Protein AF-A0A4S4C186-F1 (afdb_monomer)

InterPro domains:
  IPR018540 Aspartyl-phosphate phosphatase Spo0E-like [PF09388] (15-52)
  IPR036638 Helix-loop-helix DNA-binding domain superfamily [G3DSA:4.10.280.10] (7-56)
  IPR037208 Aspartyl-phosphate phosphatase Spo0E-like superfamily [SSF140500] (9-54)

Foldseek 3Di:
DDPLVVVLVVLVVVLVVLVVVLVVCCVVPNCPDPVNVVSVVVSVVSVVVSVVSVVVVVD

Structure (mmCIF, N/CA/C/O backbone):
data_AF-A0A4S4C186-F1
#
_entry.id   AF-A0A4S4C186-F1
#
loop_
_atom_site.group_PDB
_atom_site.id
_atom_site.type_symbol
_atom_site.label_atom_id
_atom_site.label_alt_id
_atom_site.label_comp_id
_atom_site.label_asym_id
_atom_site.label_entity_id
_atom_site.label_seq_id
_atom_site.pdbx_PDB_ins_code
_atom_site.Cartn_x
_atom_site.Cartn_y
_atom_site.Cartn_z
_atom_site.occupancy
_atom_site.B_iso_or_equiv
_atom_site.auth_seq_id
_atom_site.auth_comp_id
_atom_site.auth_asym_id
_atom_site.auth_atom_id
_atom_site.pdbx_PDB_model_num
ATOM 1 N N . MET A 1 1 ? 23.417 -7.374 -6.819 1.00 60.03 1 MET A N 1
ATOM 2 C CA . MET A 1 1 ? 22.190 -6.864 -7.467 1.00 60.03 1 MET A CA 1
ATOM 3 C C . MET A 1 1 ? 22.527 -5.565 -8.164 1.00 60.03 1 MET A C 1
ATOM 5 O O . MET A 1 1 ? 23.334 -4.817 -7.626 1.00 60.03 1 MET A O 1
ATOM 9 N N . ASN A 1 2 ? 21.957 -5.320 -9.343 1.00 84.75 2 ASN A N 1
ATOM 10 C CA . ASN A 1 2 ? 22.063 -4.008 -9.985 1.00 84.75 2 ASN A CA 1
ATOM 11 C C . ASN A 1 2 ? 21.097 -3.004 -9.322 1.00 84.75 2 ASN A C 1
ATOM 13 O O . ASN A 1 2 ? 20.155 -3.405 -8.632 1.00 84.75 2 ASN A O 1
ATO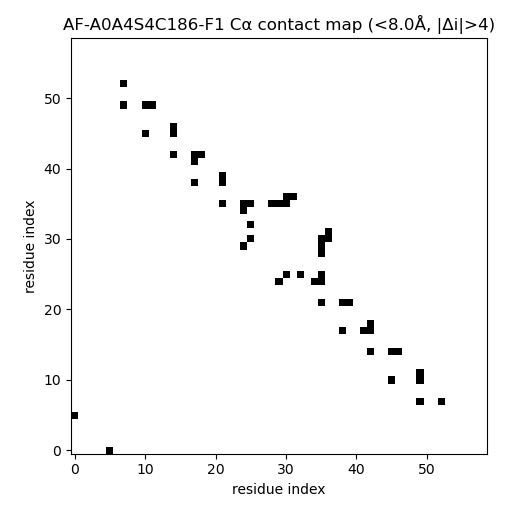M 17 N N . ASP A 1 3 ? 21.326 -1.705 -9.528 1.00 85.44 3 ASP A N 1
ATOM 18 C CA . ASP A 1 3 ? 20.528 -0.634 -8.908 1.00 85.44 3 ASP A CA 1
ATOM 19 C C . ASP A 1 3 ? 19.033 -0.764 -9.212 1.00 85.44 3 ASP A C 1
ATOM 21 O O . ASP A 1 3 ? 18.183 -0.471 -8.374 1.00 85.44 3 ASP A O 1
ATOM 25 N N . PHE A 1 4 ? 18.701 -1.287 -10.392 1.00 84.50 4 PHE A N 1
ATOM 26 C CA . PHE A 1 4 ? 17.331 -1.572 -10.788 1.00 84.50 4 PHE A CA 1
ATOM 27 C C . PHE A 1 4 ? 16.662 -2.623 -9.883 1.00 84.50 4 PHE A C 1
ATOM 29 O O . PHE A 1 4 ? 15.582 -2.375 -9.347 1.00 84.50 4 PHE A O 1
ATOM 36 N N . GLN A 1 5 ? 17.313 -3.765 -9.646 1.00 86.25 5 GLN A N 1
ATOM 37 C CA . GLN A 1 5 ? 16.820 -4.809 -8.739 1.00 86.25 5 GLN A CA 1
ATOM 38 C C . GLN A 1 5 ? 16.692 -4.306 -7.296 1.00 86.25 5 GLN A C 1
ATOM 40 O O . GLN A 1 5 ? 15.703 -4.614 -6.633 1.00 86.25 5 GLN A O 1
ATOM 45 N N . ASN A 1 6 ? 17.643 -3.489 -6.830 1.00 88.88 6 ASN A N 1
ATOM 46 C CA . ASN A 1 6 ? 17.577 -2.873 -5.502 1.00 88.88 6 ASN A CA 1
ATOM 47 C C . ASN A 1 6 ? 16.359 -1.942 -5.377 1.00 88.88 6 ASN A C 1
ATOM 49 O O . ASN A 1 6 ? 15.645 -1.994 -4.377 1.00 88.88 6 ASN A O 1
ATOM 53 N N . ASN A 1 7 ? 16.076 -1.142 -6.410 1.00 89.44 7 ASN A N 1
ATOM 54 C CA . ASN A 1 7 ? 14.919 -0.246 -6.443 1.0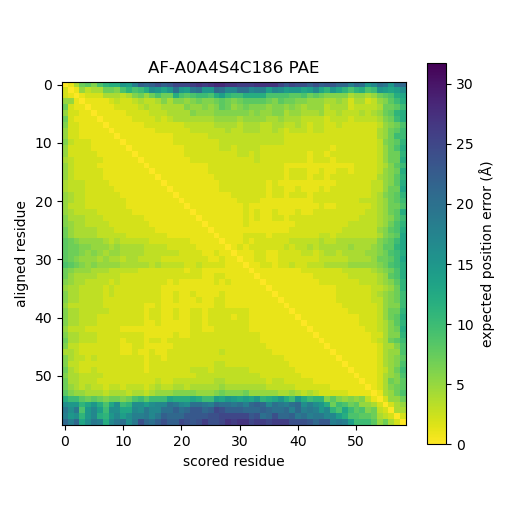0 89.44 7 ASN A CA 1
ATOM 55 C C . ASN A 1 7 ? 13.587 -1.009 -6.446 1.00 89.44 7 ASN A C 1
ATOM 57 O O . ASN A 1 7 ? 12.656 -0.618 -5.739 1.00 89.44 7 ASN A O 1
ATOM 61 N N . LEU A 1 8 ? 13.493 -2.109 -7.202 1.00 93.12 8 LEU A N 1
ATOM 62 C CA . LEU A 1 8 ? 12.313 -2.978 -7.194 1.00 93.12 8 LEU A CA 1
ATOM 63 C C . LEU A 1 8 ? 12.092 -3.606 -5.814 1.00 93.12 8 LEU A C 1
ATOM 65 O O . LEU A 1 8 ? 10.981 -3.551 -5.285 1.00 93.12 8 LEU A O 1
ATOM 69 N N . HIS A 1 9 ? 13.149 -4.158 -5.215 1.00 93.88 9 HIS A N 1
ATOM 70 C CA . HIS A 1 9 ? 13.075 -4.779 -3.896 1.00 93.88 9 HIS A CA 1
ATOM 71 C C . HIS A 1 9 ? 12.680 -3.764 -2.815 1.00 93.88 9 HIS A C 1
ATOM 73 O O . HIS A 1 9 ? 11.769 -4.017 -2.029 1.00 93.88 9 HIS A O 1
ATOM 79 N N . TYR A 1 10 ? 13.286 -2.575 -2.832 1.00 94.06 10 TYR A N 1
ATOM 80 C CA . TYR A 1 10 ? 12.939 -1.484 -1.924 1.00 94.06 10 TYR A CA 1
ATOM 81 C C . TYR A 1 10 ? 11.466 -1.067 -2.043 1.00 94.06 10 TYR A C 1
ATOM 83 O O . TYR A 1 10 ? 10.782 -0.886 -1.032 1.00 94.06 10 TYR A O 1
ATOM 91 N N . LEU A 1 11 ? 10.952 -0.930 -3.270 1.00 95.56 11 LEU A N 1
ATOM 92 C CA . LEU A 1 11 ? 9.550 -0.581 -3.493 1.00 95.56 11 LEU A CA 1
ATOM 93 C C . LEU A 1 11 ? 8.596 -1.668 -3.011 1.00 95.56 11 LEU A C 1
ATOM 95 O O . LEU A 1 11 ? 7.575 -1.322 -2.418 1.00 95.56 11 LEU A O 1
ATOM 99 N N . SER A 1 12 ? 8.936 -2.940 -3.230 1.00 95.81 12 SER A N 1
ATOM 100 C CA . SER A 1 12 ? 8.158 -4.072 -2.723 1.00 95.81 12 SER A CA 1
ATOM 101 C C . SER A 1 12 ? 8.065 -4.030 -1.199 1.00 95.81 12 SER A C 1
ATOM 103 O O . SER A 1 12 ? 6.961 -3.984 -0.666 1.00 95.81 12 SER A O 1
ATOM 105 N N . ASN A 1 13 ? 9.201 -3.909 -0.506 1.00 97.19 13 ASN A N 1
ATOM 106 C CA . ASN A 1 13 ? 9.228 -3.863 0.959 1.00 97.19 13 ASN A CA 1
ATOM 107 C C . ASN A 1 13 ? 8.417 -2.674 1.500 1.00 97.19 13 ASN A C 1
ATOM 109 O O . ASN A 1 13 ? 7.591 -2.827 2.392 1.00 97.19 13 ASN A O 1
ATOM 113 N N . CYS A 1 14 ? 8.552 -1.495 0.883 1.00 97.19 14 CYS A N 1
ATOM 114 C CA . CYS A 1 14 ? 7.738 -0.332 1.237 1.00 97.19 14 CYS A CA 1
ATOM 115 C C . CYS A 1 14 ? 6.223 -0.558 1.071 1.00 97.19 14 CYS A C 1
ATOM 117 O O . CYS A 1 14 ? 5.429 0.073 1.770 1.00 97.19 14 CYS A O 1
ATOM 119 N N . ILE A 1 15 ? 5.801 -1.344 0.077 1.00 98.12 15 ILE A N 1
ATOM 120 C CA . ILE A 1 15 ? 4.385 -1.676 -0.128 1.00 98.12 15 ILE A CA 1
ATOM 121 C C . ILE A 1 15 ? 3.912 -2.601 0.993 1.00 98.12 15 ILE A C 1
ATOM 123 O O . ILE A 1 15 ? 2.832 -2.371 1.537 1.00 98.12 15 ILE A O 1
ATOM 127 N N . ASP A 1 16 ? 4.716 -3.595 1.357 1.00 98.25 16 ASP A N 1
ATOM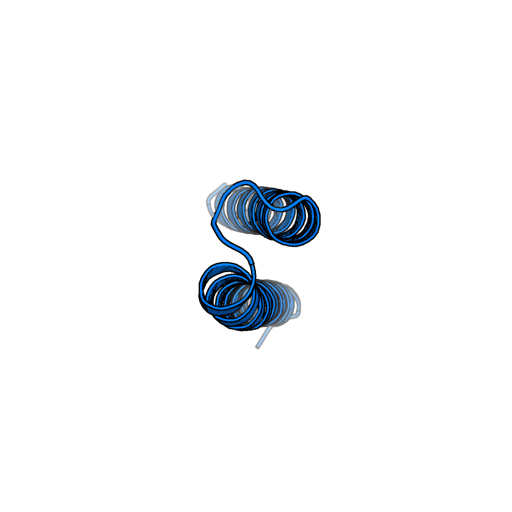 128 C CA . ASP A 1 16 ? 4.389 -4.568 2.402 1.00 98.25 16 ASP A CA 1
ATOM 129 C C . ASP A 1 16 ? 4.318 -3.920 3.794 1.00 98.25 16 ASP A C 1
ATOM 131 O O . ASP A 1 16 ? 3.363 -4.161 4.542 1.00 98.25 16 ASP A O 1
ATOM 135 N N . ASP A 1 17 ? 5.233 -2.999 4.098 1.00 98.19 17 ASP A N 1
ATOM 136 C CA . ASP A 1 17 ? 5.201 -2.199 5.328 1.00 98.19 17 ASP A CA 1
ATOM 137 C C . ASP A 1 17 ? 3.915 -1.367 5.410 1.00 98.19 17 ASP A C 1
ATOM 139 O O . ASP A 1 17 ? 3.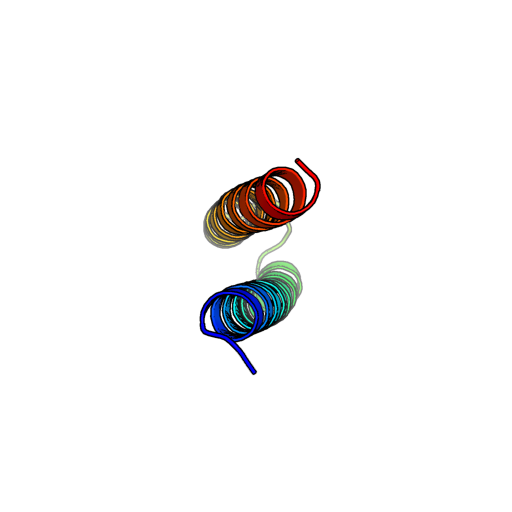185 -1.398 6.404 1.00 98.19 17 ASP A O 1
ATOM 143 N N . HIS A 1 18 ? 3.571 -0.662 4.327 1.00 98.19 18 HIS A N 1
ATOM 144 C CA . HIS A 1 18 ? 2.340 0.120 4.281 1.00 98.19 18 HIS A CA 1
ATOM 145 C C . HIS A 1 18 ? 1.079 -0.749 4.378 1.00 98.19 18 HIS A C 1
ATOM 147 O O . HIS A 1 18 ? 0.103 -0.318 4.992 1.00 98.19 18 HIS A O 1
ATOM 153 N N . ARG A 1 19 ? 1.070 -1.955 3.792 1.00 98.00 19 ARG A N 1
ATOM 154 C CA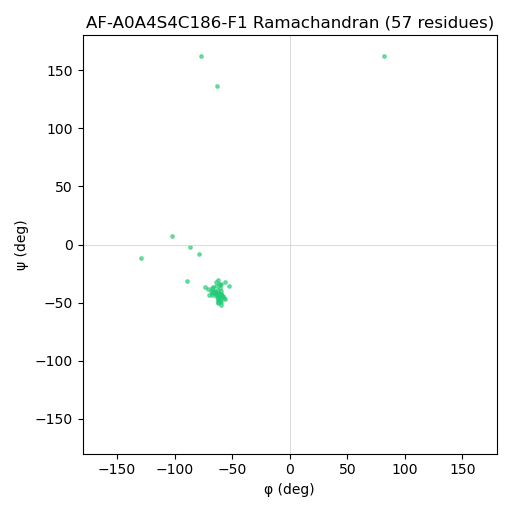 . ARG A 1 19 ? -0.046 -2.907 3.933 1.00 98.00 19 ARG A CA 1
ATOM 155 C C . ARG A 1 19 ? -0.225 -3.320 5.389 1.00 98.00 19 ARG A C 1
ATOM 157 O O . ARG A 1 19 ? -1.352 -3.297 5.873 1.00 98.00 19 ARG A O 1
ATOM 164 N N . SER A 1 20 ? 0.868 -3.611 6.089 1.00 98.25 20 SER A N 1
ATOM 165 C CA . SER A 1 20 ? 0.846 -3.958 7.514 1.00 98.25 20 SER A CA 1
ATOM 166 C C . SER A 1 20 ? 0.251 -2.826 8.353 1.00 98.25 20 SER A C 1
ATOM 168 O O . SER A 1 20 ? -0.726 -3.035 9.072 1.00 98.25 20 SER A O 1
ATOM 170 N N . THR A 1 21 ? 0.729 -1.591 8.163 1.00 97.88 21 THR A N 1
ATOM 171 C CA . THR A 1 21 ? 0.154 -0.409 8.827 1.00 97.88 21 THR A CA 1
ATOM 172 C C . THR A 1 21 ? -1.318 -0.191 8.459 1.00 97.88 21 THR A C 1
ATOM 174 O O . THR A 1 21 ? -2.121 0.204 9.302 1.00 97.88 21 THR A O 1
ATOM 177 N N . MET A 1 22 ? -1.713 -0.441 7.207 1.00 98.25 22 MET A N 1
ATOM 178 C CA . MET A 1 22 ? -3.110 -0.319 6.790 1.00 98.25 22 MET A CA 1
ATOM 179 C C . MET A 1 22 ? -3.996 -1.332 7.517 1.00 98.25 22 MET A C 1
ATOM 181 O O . MET A 1 22 ? -5.071 -0.954 7.972 1.00 98.25 22 MET A O 1
ATOM 185 N N . TYR A 1 23 ? -3.557 -2.585 7.660 1.00 98.25 23 TYR A N 1
ATOM 186 C CA . TYR A 1 23 ? -4.311 -3.607 8.389 1.00 98.25 23 TYR A CA 1
ATOM 187 C C . TYR A 1 23 ? -4.488 -3.241 9.865 1.00 98.25 23 TYR A C 1
ATOM 189 O O . TYR A 1 23 ? -5.597 -3.348 10.389 1.00 98.25 23 TYR A O 1
ATOM 197 N N . GLU A 1 24 ? -3.449 -2.715 10.514 1.00 98.12 24 GLU A N 1
ATOM 198 C CA . GLU A 1 24 ? -3.558 -2.185 11.877 1.00 98.12 24 GLU A CA 1
ATOM 199 C C . GLU A 1 24 ? -4.554 -1.020 11.961 1.00 98.12 24 GLU A C 1
ATOM 201 O O . GLU A 1 24 ? -5.395 -0.974 12.860 1.00 98.12 24 GLU A O 1
ATOM 206 N N . LEU A 1 25 ? -4.507 -0.079 11.014 1.00 98.12 25 LEU A N 1
ATOM 207 C CA . LEU A 1 25 ? -5.434 1.054 10.982 1.00 98.12 25 LEU A CA 1
ATOM 208 C C . LEU A 1 25 ? -6.880 0.610 10.735 1.00 98.12 25 LEU A C 1
ATOM 210 O O . LEU A 1 25 ? -7.785 1.135 11.379 1.00 98.12 25 LEU A O 1
ATOM 214 N N . VAL A 1 26 ? -7.104 -0.356 9.844 1.00 98.31 26 VAL A N 1
ATOM 215 C CA . VAL A 1 26 ? -8.429 -0.925 9.559 1.00 98.31 26 VAL A CA 1
ATOM 216 C C . VAL A 1 26 ? -8.999 -1.600 10.800 1.00 98.31 26 VAL A C 1
ATOM 218 O O . VAL A 1 26 ? -10.143 -1.320 11.152 1.00 98.31 26 VAL A O 1
ATOM 221 N N . ASN A 1 27 ? -8.202 -2.421 11.489 1.00 98.00 27 ASN A N 1
ATOM 222 C CA . ASN A 1 27 ? -8.638 -3.110 12.704 1.00 98.00 27 ASN A CA 1
ATOM 223 C C . ASN A 1 27 ? -9.042 -2.129 13.812 1.00 98.00 27 ASN A C 1
ATOM 225 O O . ASN A 1 27 ? -9.982 -2.397 14.552 1.00 98.00 27 ASN A O 1
ATOM 229 N N . ASN A 1 28 ? -8.360 -0.985 13.910 1.00 97.75 28 ASN A N 1
ATOM 230 C CA . ASN A 1 28 ? -8.610 -0.002 14.964 1.00 97.75 28 ASN A CA 1
ATOM 231 C C . ASN A 1 28 ? -9.680 1.043 14.610 1.00 97.75 28 ASN A C 1
ATOM 233 O O . ASN A 1 28 ? -10.327 1.580 15.506 1.00 97.75 28 ASN A O 1
ATOM 237 N N . LYS A 1 29 ? -9.823 1.401 13.329 1.00 97.69 29 LYS A N 1
ATOM 238 C CA . LYS A 1 29 ? -10.573 2.598 12.904 1.00 97.69 29 LYS A CA 1
ATOM 239 C C . LYS A 1 29 ? -11.613 2.340 11.809 1.00 97.69 29 LYS A C 1
ATOM 241 O O . LYS A 1 29 ? -12.436 3.214 11.545 1.00 97.69 29 LYS A O 1
ATOM 246 N N . GLY A 1 30 ? -11.591 1.168 11.177 1.00 97.56 30 GLY A N 1
ATOM 247 C CA . GLY A 1 30 ? -12.465 0.808 10.062 1.00 97.56 30 GLY A CA 1
ATOM 248 C C . GLY A 1 30 ? -11.991 1.323 8.697 1.00 97.56 30 GLY A C 1
ATOM 249 O O . GLY A 1 30 ? -11.179 2.239 8.586 1.00 97.56 30 GLY A O 1
ATOM 250 N N . PHE A 1 31 ? -12.523 0.722 7.629 1.00 96.38 31 PHE A N 1
ATOM 251 C CA . PHE A 1 31 ? -12.068 0.940 6.247 1.00 96.38 31 PHE A CA 1
ATOM 252 C C . PHE A 1 31 ? -12.253 2.365 5.717 1.00 96.38 31 PHE A C 1
ATOM 254 O O . PHE A 1 31 ? -11.468 2.828 4.894 1.00 96.38 31 PHE A O 1
ATOM 261 N N . THR A 1 32 ? -13.292 3.064 6.169 1.00 96.69 32 THR A N 1
ATOM 262 C CA . THR A 1 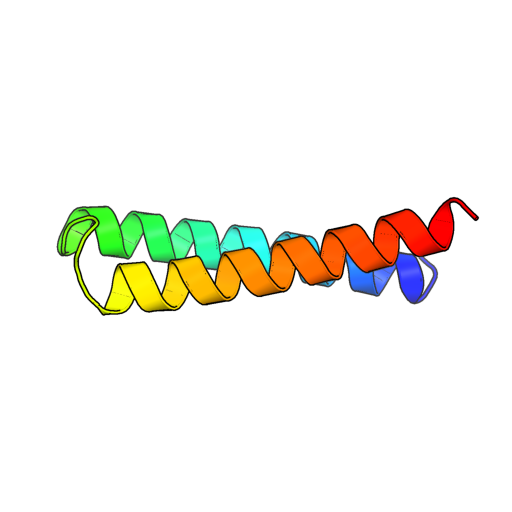32 ? -13.626 4.411 5.686 1.00 96.69 32 THR A CA 1
ATOM 263 C C . THR A 1 32 ? -12.891 5.512 6.444 1.00 96.69 32 THR A C 1
ATOM 265 O O . THR A 1 32 ? -13.047 6.689 6.115 1.00 96.69 32 THR A O 1
ATOM 268 N N . HIS A 1 33 ? -12.084 5.162 7.453 1.00 98.44 33 HIS A N 1
ATOM 269 C CA . HIS A 1 33 ? -11.362 6.151 8.236 1.00 98.44 33 HIS A CA 1
ATOM 270 C C . HIS A 1 33 ? -10.365 6.925 7.351 1.00 98.44 33 HIS A C 1
ATOM 272 O O . HIS A 1 33 ? -9.623 6.303 6.585 1.00 98.44 33 HIS A O 1
ATOM 278 N N . PRO A 1 34 ? -10.254 8.263 7.480 1.00 98.25 34 PRO A N 1
ATOM 279 C CA . PRO A 1 34 ? -9.359 9.071 6.647 1.00 98.25 34 PRO A CA 1
ATOM 280 C C . PRO A 1 34 ? -7.904 8.584 6.616 1.00 98.25 34 PRO A C 1
ATOM 282 O O . PRO A 1 34 ? -7.252 8.647 5.577 1.00 98.25 34 PRO A O 1
ATOM 285 N N . ASP A 1 35 ? -7.389 8.071 7.735 1.00 98.06 35 ASP A N 1
ATOM 286 C CA . ASP A 1 35 ? -6.032 7.508 7.799 1.00 98.06 35 ASP A CA 1
ATOM 287 C C . ASP A 1 35 ? -5.874 6.224 6.971 1.00 98.06 35 ASP A C 1
ATOM 289 O O . ASP A 1 35 ? -4.835 6.044 6.335 1.00 98.06 35 ASP A O 1
ATOM 293 N N . VAL A 1 36 ? -6.905 5.369 6.926 1.00 98.31 36 VAL A N 1
ATOM 294 C CA . VAL A 1 36 ? -6.927 4.165 6.079 1.00 98.31 36 VAL A CA 1
ATOM 295 C C . VAL A 1 36 ? -6.965 4.565 4.604 1.00 98.31 36 VAL A C 1
ATOM 297 O O . VAL A 1 36 ? -6.190 4.051 3.799 1.00 98.31 36 VAL A O 1
ATOM 300 N N . LEU A 1 37 ? -7.785 5.559 4.252 1.00 98.25 37 LEU A N 1
ATOM 301 C CA . LEU A 1 37 ? -7.848 6.079 2.883 1.00 98.25 37 LEU A CA 1
ATOM 302 C C . LEU A 1 37 ? -6.505 6.682 2.442 1.00 98.25 37 LEU A C 1
ATOM 304 O O . LEU A 1 37 ? -6.031 6.414 1.338 1.00 98.25 37 LEU A O 1
ATOM 3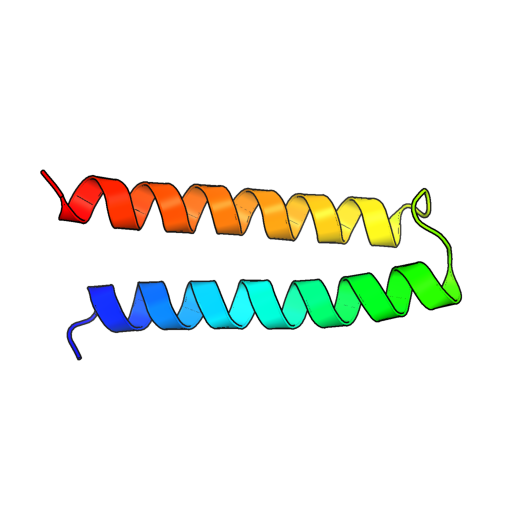08 N N . LYS A 1 38 ? -5.845 7.452 3.316 1.00 98.38 38 LYS A N 1
ATOM 309 C CA . LYS A 1 38 ? -4.529 8.047 3.034 1.00 98.38 38 LYS A CA 1
ATOM 310 C C . LYS A 1 38 ? -3.458 6.990 2.781 1.00 98.38 38 LYS A C 1
ATOM 312 O O . LYS A 1 38 ? -2.648 7.162 1.870 1.00 98.38 38 LYS A O 1
ATOM 317 N N . ILE A 1 39 ? -3.405 5.927 3.586 1.00 98.19 39 ILE A N 1
ATOM 318 C CA . ILE A 1 39 ? -2.395 4.882 3.389 1.00 98.19 39 ILE A CA 1
ATOM 319 C C . ILE A 1 39 ? -2.704 4.009 2.170 1.00 98.19 39 ILE A C 1
ATOM 321 O O . ILE A 1 39 ? -1.782 3.709 1.416 1.00 98.19 39 ILE A O 1
ATOM 325 N N 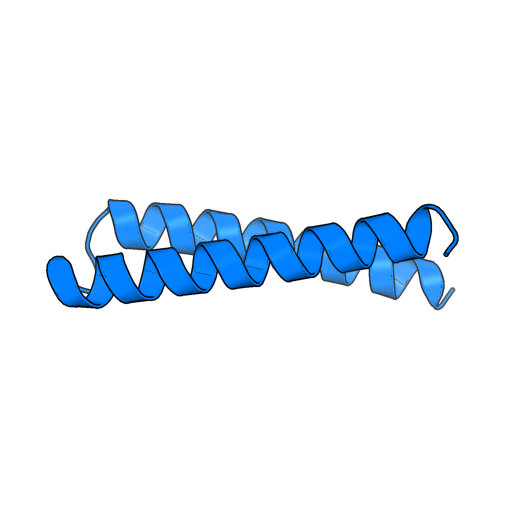. SER A 1 40 ? -3.978 3.717 1.893 1.00 97.50 40 SER A N 1
ATOM 326 C CA . SER A 1 40 ? -4.401 3.044 0.657 1.00 97.50 40 SER A CA 1
ATOM 327 C C . SER A 1 40 ? -3.935 3.815 -0.584 1.00 97.50 40 SER A C 1
ATOM 329 O O . SER A 1 40 ? -3.251 3.247 -1.431 1.00 97.50 40 SER A O 1
ATOM 331 N N . GLN A 1 41 ? -4.135 5.136 -0.629 1.00 98.12 41 GLN A N 1
ATOM 332 C CA . GLN A 1 41 ? -3.638 5.971 -1.732 1.00 98.12 41 GLN A CA 1
ATOM 333 C C . GLN A 1 41 ? -2.105 5.952 -1.869 1.00 98.12 41 GLN A C 1
ATOM 335 O O . GLN A 1 41 ? -1.572 6.049 -2.978 1.00 98.12 41 GLN A O 1
ATOM 340 N N . LYS A 1 42 ? -1.360 5.850 -0.757 1.00 97.69 42 LYS A N 1
ATOM 341 C CA . LYS A 1 42 ? 0.108 5.712 -0.794 1.00 97.69 42 LYS A CA 1
ATOM 342 C C . LYS A 1 42 ? 0.532 4.364 -1.377 1.00 97.69 42 LYS A C 1
ATOM 344 O O . LYS A 1 42 ? 1.505 4.326 -2.132 1.00 97.69 42 LYS A O 1
ATOM 349 N N . ILE A 1 43 ? -0.171 3.288 -1.025 1.00 98.19 43 ILE A N 1
ATOM 350 C CA . ILE A 1 43 ? 0.058 1.944 -1.566 1.00 98.19 43 ILE A CA 1
ATOM 351 C C . ILE A 1 43 ? -0.188 1.952 -3.077 1.00 98.19 43 ILE A C 1
ATOM 353 O O . ILE A 1 43 ? 0.704 1.557 -3.825 1.00 98.19 43 ILE A O 1
ATOM 357 N N . ASP A 1 44 ? -1.315 2.502 -3.532 1.00 98.12 44 ASP A N 1
ATOM 358 C CA . ASP A 1 44 ? -1.672 2.555 -4.957 1.00 98.12 44 ASP A CA 1
ATOM 359 C C . ASP A 1 44 ? -0.599 3.261 -5.793 1.00 98.12 44 ASP A C 1
ATOM 361 O O . ASP A 1 44 ? -0.148 2.750 -6.819 1.00 98.12 44 ASP A O 1
ATOM 365 N N . ARG A 1 45 ? -0.104 4.412 -5.318 1.00 97.62 45 ARG A N 1
ATOM 366 C CA . ARG A 1 45 ? 0.981 5.150 -5.988 1.00 97.62 45 ARG A CA 1
ATOM 367 C C . ARG A 1 45 ? 2.262 4.324 -6.106 1.00 97.62 45 ARG A C 1
ATOM 369 O O . ARG A 1 45 ? 2.928 4.387 -7.140 1.00 97.62 45 ARG A O 1
ATOM 376 N N . LYS A 1 46 ? 2.620 3.559 -5.068 1.00 96.81 46 LYS A N 1
ATOM 377 C CA . LYS A 1 46 ? 3.810 2.696 -5.087 1.00 96.81 46 LYS A CA 1
ATOM 378 C C . LYS A 1 46 ? 3.625 1.487 -6.003 1.00 96.81 46 LYS A C 1
ATOM 380 O O . LYS A 1 46 ? 4.566 1.151 -6.713 1.00 96.81 46 LYS A O 1
ATOM 385 N N . ILE A 1 47 ? 2.432 0.891 -6.049 1.00 96.62 47 ILE A N 1
ATOM 386 C CA . ILE A 1 47 ? 2.109 -0.194 -6.988 1.00 96.62 47 ILE A CA 1
ATOM 387 C C . ILE A 1 47 ? 2.244 0.297 -8.431 1.00 96.62 47 ILE A C 1
ATOM 389 O O . ILE A 1 47 ? 2.912 -0.352 -9.231 1.00 96.62 47 ILE A O 1
ATOM 393 N N . ILE A 1 48 ? 1.694 1.472 -8.753 1.00 96.56 48 ILE A N 1
ATOM 394 C CA . ILE A 1 48 ? 1.819 2.070 -10.092 1.00 96.56 48 ILE A CA 1
ATOM 395 C C . ILE A 1 48 ? 3.292 2.307 -10.451 1.00 96.56 48 ILE A C 1
ATOM 397 O O . ILE A 1 48 ? 3.707 2.041 -11.579 1.00 96.56 48 ILE A O 1
ATOM 401 N N . LEU A 1 49 ? 4.101 2.804 -9.511 1.00 95.06 49 LEU A N 1
ATOM 402 C CA . LEU A 1 49 ? 5.533 3.005 -9.737 1.00 95.06 49 LEU A CA 1
ATOM 403 C C . LEU A 1 49 ? 6.265 1.678 -9.981 1.00 95.06 49 LEU A C 1
ATOM 405 O O . LEU A 1 49 ? 7.056 1.587 -10.918 1.00 95.06 49 LEU A O 1
ATOM 409 N N . LEU A 1 50 ? 5.974 0.651 -9.180 1.00 94.00 50 LEU A N 1
ATOM 410 C CA . LEU A 1 50 ? 6.551 -0.681 -9.338 1.00 94.00 50 LEU A CA 1
ATOM 411 C C . LEU A 1 50 ? 6.203 -1.274 -10.711 1.00 94.00 50 LEU A C 1
ATOM 413 O O . LEU A 1 50 ? 7.093 -1.722 -11.430 1.00 94.00 50 LEU A O 1
ATOM 417 N N . GLN A 1 51 ? 4.933 -1.196 -11.115 1.00 92.12 51 GLN A N 1
ATOM 418 C CA . GLN A 1 51 ? 4.469 -1.650 -12.428 1.00 92.12 51 GLN A CA 1
ATOM 419 C C . GLN A 1 51 ? 5.194 -0.934 -13.571 1.00 92.12 51 GLN A C 1
ATOM 421 O O . GLN A 1 51 ? 5.642 -1.585 -14.510 1.00 92.12 51 GLN A O 1
ATOM 426 N N . LYS A 1 52 ? 5.369 0.391 -13.484 1.00 91.50 52 LYS A N 1
ATOM 427 C CA . LYS A 1 52 ? 6.114 1.160 -14.494 1.00 91.50 52 LYS A CA 1
ATOM 428 C C . LYS A 1 52 ? 7.560 0.688 -14.624 1.00 91.50 52 LYS A C 1
ATOM 430 O O . LYS A 1 52 ? 8.037 0.529 -15.741 1.00 91.50 52 LYS A O 1
ATOM 435 N N . LEU A 1 53 ? 8.240 0.439 -13.506 1.00 89.31 53 LEU A N 1
ATOM 436 C CA . LEU A 1 53 ? 9.616 -0.062 -13.525 1.00 89.31 53 LEU A CA 1
ATOM 437 C C . LEU A 1 53 ? 9.699 -1.460 -14.147 1.00 89.31 53 LEU A C 1
ATOM 439 O O . LEU A 1 53 ? 10.586 -1.707 -14.957 1.00 89.31 53 LEU A O 1
ATOM 443 N N . MET A 1 54 ? 8.751 -2.344 -13.828 1.00 87.00 54 MET A N 1
ATOM 444 C CA . MET A 1 54 ? 8.701 -3.698 -14.390 1.00 87.00 54 MET A CA 1
ATOM 445 C C . MET A 1 54 ? 8.390 -3.714 -15.896 1.00 87.00 54 MET A C 1
ATOM 447 O O . MET A 1 54 ? 8.963 -4.520 -16.626 1.00 87.00 54 MET A O 1
ATOM 451 N N . VAL A 1 55 ? 7.523 -2.818 -16.384 1.00 80.81 55 VAL A N 1
ATOM 452 C CA . VAL A 1 55 ? 7.214 -2.695 -17.823 1.00 80.81 55 VAL A CA 1
ATOM 453 C C . VAL A 1 55 ? 8.420 -2.172 -18.608 1.00 80.81 55 VAL A C 1
ATOM 455 O O . VAL A 1 55 ? 8.733 -2.709 -19.668 1.00 80.81 55 VAL A O 1
ATOM 458 N N . VAL A 1 56 ? 9.145 -1.185 -18.071 1.00 63.75 56 VAL A N 1
ATOM 459 C CA . VAL A 1 56 ? 10.362 -0.639 -18.705 1.00 63.75 56 VAL A CA 1
ATOM 460 C C . VAL A 1 56 ? 11.464 -1.696 -18.844 1.00 63.75 56 VAL A C 1
ATOM 462 O O . VAL A 1 56 ? 12.223 -1.651 -19.802 1.00 63.75 56 VAL A O 1
ATOM 465 N N . SER A 1 57 ? 11.538 -2.681 -17.944 1.00 58.59 57 SER A N 1
ATOM 466 C CA . SER A 1 57 ? 12.516 -3.777 -18.045 1.00 58.59 57 SER A CA 1
ATOM 467 C C . SER A 1 57 ? 12.163 -4.892 -19.035 1.00 58.59 57 SER A C 1
ATOM 469 O O . SER A 1 57 ? 12.989 -5.774 -19.253 1.00 58.59 57 SER A O 1
ATOM 471 N N . GLY A 1 58 ? 10.950 -4.892 -19.596 1.00 56.81 58 GLY A N 1
ATOM 472 C CA . GLY A 1 58 ? 10.500 -5.883 -20.582 1.00 56.81 58 GLY A CA 1
ATOM 473 C C . GLY A 1 58 ? 10.513 -5.387 -22.031 1.00 56.81 58 GLY A C 1
ATOM 474 O O . GLY A 1 58 ? 9.972 -6.082 -22.889 1.00 56.81 58 GLY A O 1
ATOM 475 N N . SER A 1 59 ? 11.054 -4.187 -22.279 1.00 48.81 59 SER A N 1
ATOM 476 C CA . SER A 1 59 ? 11.124 -3.524 -23.594 1.00 48.81 59 SER A CA 1
ATOM 477 C C . SER A 1 59 ? 12.515 -3.625 -24.206 1.00 48.81 59 SER A C 1
ATOM 479 O O . SER A 1 59 ? 13.489 -3.413 -23.450 1.00 48.81 59 SER A O 1
#

Organism: NCBI:txid2567941

Solvent-accessible surface area (backbone atoms only — not comparable to full-atom values): 3317 Å² total; per-residue (Å²): 132,56,73,67,57,50,52,53,52,52,52,51,52,54,41,53,52,49,49,52,53,34,53,56,39,30,77,75,61,35,74,83,30,68,70,31,49,53,46,50,54,54,41,53,56,51,50,55,50,52,50,54,56,56,54,62,72,73,108

Nearest PDB structures (foldseek):
  2c0s-assembly1_A  TM=8.777E-01  e=4.796E-02  Bacillus anthracis str. Ames
  5nfd-assembly2_B  TM=9.706E-01  e=7.785E-01  Homo sapiens
  7tzb-assembly1_B  TM=8.742E-01  e=2.058E+00  Homo sapiens
  8d06-assembly4_K  TM=9.090E-01  e=2.846E+00  synthetic construct
  8d06-assembly2_E  TM=8.986E-01  e=3.037E+00  synthetic construct

Radius of gyration: 13.69 Å; Cα contacts (8 Å, |Δi|>4): 27; chains: 1; bounding box: 36×16×39 Å

Secondary structure (DSSP, 8-state):
--HHHHHHHHHHHHHHHHHHHHHHHHHHH-TTSHHHHHHHHHHHHHHHHHHHHHHHTT-

Mean p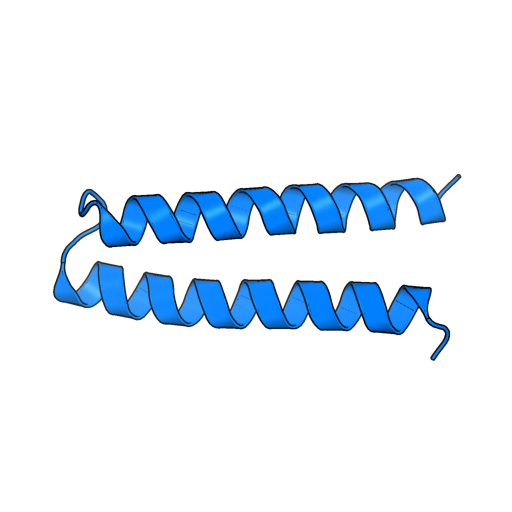redicted aligned error: 4.21 Å

pLDDT: mean 92.05, std 11.41, range [48.81, 98.44]

Sequence (59 aa):
MNDFQNNLHYLSNCIDDHRSTMYELVNNKGFTHPDVLKISQKIDRKIILLQKLMVVSGS